Protein AF-A0A821XUS9-F1 (afdb_monomer_lite)

Sequence (57 aa):
LMDNAFKYVHDNKGIDDERAYPYLGKDEAACKFARKSVASTCDGFVDIPEGNETALQ

Secondary structure (DSSP, 8-state):
--HHHHHHHHHTT-EE-TTTS---SS--SS----GGGEEE------PPPTT-TTTT-

pLDDT: mean 76.54, std 5.8, range [52.78, 83.69]

InterPro domains:
  IPR000668 Peptidase C1A, papain C-terminal [PF00112] (1-57)
  IPR038765 Papain-like cysteine peptidase superfamily [SSF54001] (1-54)

Structure (mmCIF, N/CA/C/O backbone):
data_AF-A0A821XUS9-F1
#
_entry.id   AF-A0A821XUS9-F1
#
loop_
_atom_site.group_PDB
_atom_site.id
_atom_site.type_symbol
_atom_site.label_atom_id
_atom_site.label_alt_id
_atom_site.label_comp_id
_atom_site.label_asym_id
_atom_site.label_entity_id
_atom_site.label_seq_id
_atom_site.pdbx_PDB_ins_code
_atom_site.Cartn_x
_atom_site.Cartn_y
_atom_site.Cartn_z
_atom_site.occupancy
_atom_site.B_iso_or_equiv
_atom_site.auth_seq_id
_atom_site.auth_comp_id
_atom_site.auth_asym_id
_atom_site.auth_atom_id
_atom_site.pdbx_PDB_model_num
ATOM 1 N N . LEU A 1 1 ? -6.321 9.200 8.842 1.00 63.91 1 LEU A N 1
ATOM 2 C CA . LEU A 1 1 ? -5.143 9.803 8.131 1.00 63.91 1 LEU A CA 1
ATOM 3 C C . LEU A 1 1 ? -3.985 8.807 7.909 1.00 63.91 1 LEU A C 1
ATOM 5 O O . LEU A 1 1 ? -2.917 9.217 7.483 1.00 63.91 1 LEU A O 1
ATOM 9 N N . MET A 1 2 ? -4.171 7.500 8.079 1.00 70.81 2 MET A N 1
ATOM 10 C CA . MET A 1 2 ? -3.252 6.475 7.522 1.00 70.81 2 MET A CA 1
ATOM 11 C C . MET A 1 2 ? -3.965 5.598 6.479 1.00 70.81 2 MET A C 1
ATOM 13 O O . MET A 1 2 ? -3.369 4.877 5.689 1.00 70.81 2 MET A O 1
ATOM 17 N N . ASP A 1 3 ? -5.271 5.781 6.411 1.00 76.25 3 ASP A N 1
ATOM 18 C CA . ASP A 1 3 ? -6.284 5.154 5.584 1.00 76.25 3 ASP A CA 1
ATOM 19 C C . ASP A 1 3 ? -6.003 5.386 4.095 1.00 76.25 3 ASP A C 1
ATOM 21 O O . ASP A 1 3 ? -6.277 4.517 3.279 1.00 76.25 3 ASP A O 1
ATOM 25 N N . ASN A 1 4 ? -5.371 6.503 3.719 1.00 79.50 4 ASN A N 1
ATOM 26 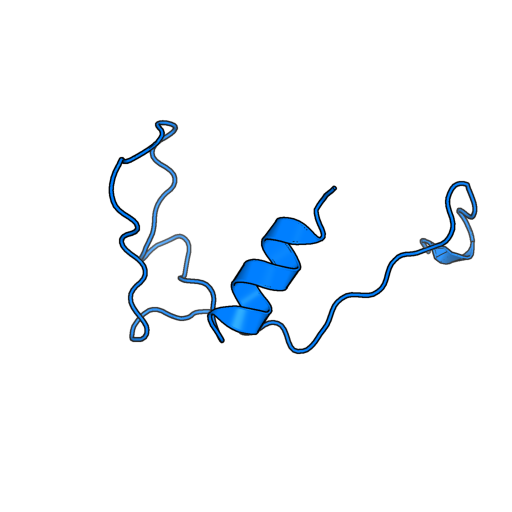C CA . ASN A 1 4 ? -4.936 6.723 2.335 1.00 79.50 4 ASN A CA 1
ATOM 27 C C . ASN A 1 4 ? -3.803 5.771 1.920 1.00 79.50 4 ASN A C 1
ATOM 29 O O . ASN A 1 4 ? -3.790 5.307 0.782 1.00 79.50 4 ASN A O 1
ATOM 33 N N . ALA A 1 5 ? -2.880 5.452 2.833 1.00 79.69 5 ALA A N 1
ATOM 34 C CA . ALA A 1 5 ? -1.822 4.486 2.560 1.00 79.69 5 ALA A CA 1
ATOM 35 C C . ALA A 1 5 ? -2.401 3.067 2.465 1.00 79.69 5 ALA A C 1
ATOM 37 O O . ALA A 1 5 ? -2.086 2.341 1.525 1.00 79.69 5 ALA A O 1
ATOM 38 N N . PHE A 1 6 ? -3.316 2.695 3.367 1.00 78.31 6 PHE A N 1
ATOM 39 C CA . PHE A 1 6 ? -3.996 1.397 3.303 1.00 78.31 6 PHE A CA 1
ATOM 40 C C . PHE A 1 6 ? -4.860 1.243 2.046 1.00 78.31 6 PHE A C 1
ATOM 42 O O . PHE A 1 6 ? -4.798 0.199 1.397 1.00 78.31 6 PHE A O 1
ATOM 49 N N . LYS A 1 7 ? -5.587 2.295 1.642 1.00 81.94 7 LYS A N 1
ATOM 50 C CA . LYS A 1 7 ? -6.305 2.340 0.357 1.00 81.94 7 LYS A CA 1
ATOM 51 C C . LYS A 1 7 ? -5.360 2.126 -0.815 1.00 81.94 7 LYS A C 1
ATOM 53 O O . LYS A 1 7 ? -5.633 1.271 -1.644 1.00 81.94 7 LYS A O 1
ATOM 58 N N . TYR A 1 8 ? -4.221 2.822 -0.847 1.00 83.12 8 TYR A N 1
ATOM 59 C CA . TYR A 1 8 ? -3.230 2.625 -1.903 1.00 83.12 8 TYR A CA 1
ATOM 60 C C . TYR A 1 8 ? -2.754 1.171 -1.973 1.00 83.12 8 TYR A C 1
ATOM 62 O O . TYR A 1 8 ? -2.749 0.597 -3.054 1.00 83.12 8 TYR A O 1
ATOM 70 N N . VAL A 1 9 ? -2.403 0.542 -0.846 1.00 81.06 9 VAL A N 1
ATOM 71 C CA . VAL A 1 9 ? -1.942 -0.860 -0.844 1.00 81.06 9 VAL A CA 1
ATOM 72 C C . VAL A 1 9 ? -3.049 -1.822 -1.289 1.00 81.06 9 VAL A C 1
ATOM 74 O O . VAL A 1 9 ? -2.762 -2.795 -1.994 1.00 81.06 9 VAL A O 1
ATOM 77 N N . HIS A 1 10 ? -4.299 -1.545 -0.911 1.00 79.94 10 HIS A N 1
ATOM 78 C CA . HIS A 1 10 ? -5.469 -2.314 -1.330 1.00 79.94 10 HIS A CA 1
ATOM 79 C C . HIS A 1 10 ? -5.730 -2.183 -2.841 1.00 79.94 10 HIS A C 1
ATOM 81 O O . HIS A 1 10 ? -5.770 -3.188 -3.553 1.00 79.94 10 HIS A O 1
ATOM 87 N N . ASP A 1 11 ? -5.812 -0.953 -3.353 1.00 81.75 11 ASP A N 1
ATOM 88 C CA . ASP A 1 11 ? -6.062 -0.655 -4.769 1.00 81.75 11 ASP A CA 1
ATOM 89 C C . ASP A 1 11 ? -4.910 -1.132 -5.667 1.00 81.75 11 ASP A C 1
ATOM 91 O O . ASP A 1 11 ? -5.124 -1.699 -6.743 1.00 81.75 11 ASP A O 1
ATOM 95 N N . ASN A 1 12 ? -3.671 -0.958 -5.204 1.00 80.81 12 ASN A N 1
ATOM 96 C CA . ASN A 1 12 ? -2.459 -1.396 -5.892 1.00 80.81 12 ASN A CA 1
ATOM 97 C C . ASN A 1 12 ? -2.241 -2.921 -5.799 1.00 80.81 12 ASN A C 1
ATOM 99 O O . ASN A 1 12 ? -1.384 -3.469 -6.498 1.00 80.81 12 ASN A O 1
ATOM 103 N N . LYS A 1 13 ? -3.047 -3.617 -4.978 1.00 80.56 13 LYS A N 1
ATOM 104 C CA . LYS A 1 13 ? -2.993 -5.064 -4.715 1.00 80.56 13 LYS A CA 1
ATOM 105 C C . LYS A 1 13 ? -1.601 -5.547 -4.314 1.00 80.56 13 LYS A C 1
ATOM 107 O O . LYS A 1 13 ? -1.162 -6.615 -4.742 1.00 80.56 13 LYS A O 1
ATOM 112 N N . GLY A 1 14 ? -0.898 -4.747 -3.521 1.00 80.81 14 GLY A N 1
ATOM 113 C CA . GLY A 1 14 ? 0.457 -5.071 -3.103 1.00 80.81 14 GLY A CA 1
ATOM 114 C C . GLY A 1 14 ? 1.278 -3.869 -2.659 1.00 80.81 14 GLY A C 1
ATOM 115 O O . GLY A 1 14 ? 1.115 -2.757 -3.168 1.00 80.81 14 GLY A O 1
ATOM 116 N N . ILE A 1 15 ? 2.190 -4.128 -1.728 1.00 83.69 15 ILE A N 1
ATOM 117 C CA . ILE A 1 15 ? 3.272 -3.230 -1.324 1.00 83.69 15 ILE A CA 1
ATOM 118 C C . ILE A 1 15 ? 4.615 -3.934 -1.521 1.00 83.69 15 ILE 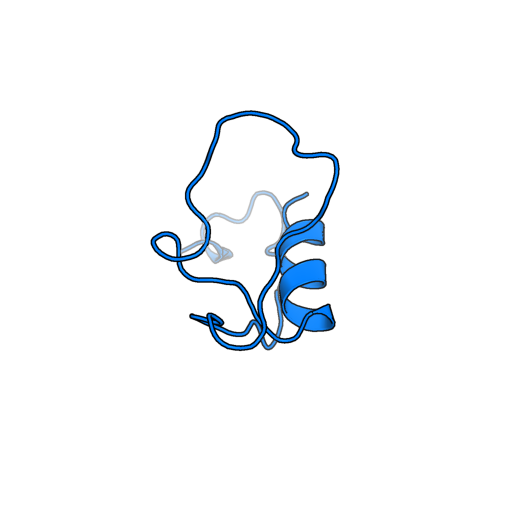A C 1
ATOM 120 O O . ILE A 1 15 ? 4.714 -5.140 -1.289 1.00 83.69 15 ILE A O 1
ATOM 124 N N . ASP A 1 16 ? 5.627 -3.194 -1.968 1.00 82.62 16 ASP A N 1
ATOM 125 C CA . ASP A 1 16 ? 6.967 -3.737 -2.198 1.00 82.62 16 ASP A CA 1
ATOM 126 C C . ASP A 1 16 ? 7.731 -3.945 -0.881 1.00 82.62 16 ASP A C 1
ATOM 128 O O . ASP A 1 16 ? 7.494 -3.251 0.108 1.00 82.62 16 ASP A O 1
ATOM 132 N N . ASP A 1 17 ? 8.655 -4.909 -0.875 1.00 80.44 17 ASP A N 1
ATOM 133 C CA . ASP A 1 17 ? 9.571 -5.141 0.249 1.00 80.44 17 ASP A CA 1
ATOM 134 C C . ASP A 1 17 ? 10.531 -3.957 0.452 1.00 80.44 17 ASP A C 1
ATOM 136 O O . ASP A 1 17 ? 11.022 -3.382 -0.521 1.00 80.44 17 ASP A O 1
ATOM 140 N N . GLU A 1 18 ? 10.894 -3.648 1.699 1.00 79.31 18 GLU A N 1
ATOM 141 C CA . GLU A 1 18 ? 11.842 -2.566 2.019 1.00 79.31 18 GLU A CA 1
ATOM 142 C C . GLU A 1 18 ? 13.216 -2.771 1.354 1.00 79.31 18 GLU A C 1
ATOM 144 O O . GLU A 1 18 ? 13.893 -1.809 0.989 1.00 79.31 18 GLU A O 1
ATOM 149 N N . ARG A 1 19 ? 13.630 -4.022 1.114 1.00 75.88 19 ARG A N 1
ATOM 150 C CA . ARG A 1 19 ? 14.880 -4.321 0.395 1.00 75.88 19 ARG A CA 1
ATOM 151 C C . ARG A 1 19 ? 14.777 -4.026 -1.098 1.00 75.88 19 ARG A C 1
ATOM 153 O O . ARG A 1 19 ? 15.787 -3.707 -1.722 1.00 75.88 19 ARG A O 1
ATOM 160 N N . ALA A 1 20 ? 13.585 -4.176 -1.673 1.00 76.81 20 ALA A N 1
ATOM 161 C CA . ALA A 1 20 ? 13.322 -3.899 -3.082 1.00 76.8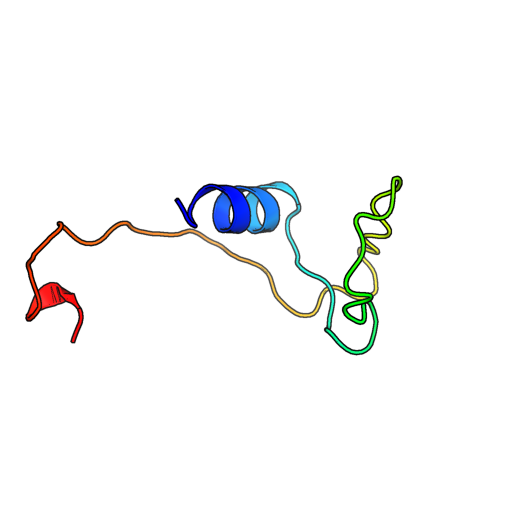1 20 ALA A CA 1
ATOM 162 C C . ALA A 1 20 ? 13.017 -2.413 -3.330 1.00 76.81 20 ALA A C 1
ATOM 164 O O . ALA A 1 20 ? 13.355 -1.894 -4.394 1.00 76.81 20 ALA A O 1
ATOM 165 N N . TYR A 1 21 ? 12.431 -1.735 -2.341 1.00 78.12 21 TYR A N 1
ATOM 166 C CA . TYR A 1 21 ? 12.106 -0.313 -2.358 1.00 78.12 21 TYR A CA 1
ATOM 167 C C . TYR A 1 21 ? 12.626 0.363 -1.074 1.00 78.12 21 TYR A C 1
ATOM 169 O O . TYR A 1 21 ? 11.852 0.630 -0.151 1.00 78.12 21 TYR A O 1
ATOM 177 N N . PRO A 1 22 ? 13.938 0.659 -0.992 1.00 81.12 22 PRO A N 1
ATOM 178 C CA . PRO A 1 22 ? 14.522 1.288 0.187 1.00 81.12 22 PRO A CA 1
ATOM 179 C C . PRO A 1 22 ? 14.067 2.742 0.331 1.00 81.12 22 PRO A C 1
ATOM 181 O O . PRO A 1 22 ? 13.906 3.468 -0.654 1.00 81.12 22 PRO A O 1
ATOM 184 N N . TYR A 1 23 ? 13.908 3.193 1.573 1.00 82.12 23 TYR A N 1
ATOM 185 C CA . TYR A 1 23 ? 13.536 4.573 1.867 1.00 82.12 23 TYR A CA 1
ATOM 186 C C . TYR A 1 23 ? 14.700 5.538 1.596 1.00 82.12 23 TYR A C 1
ATOM 188 O O . TYR A 1 23 ? 15.765 5.445 2.205 1.00 82.12 23 TYR A O 1
ATOM 196 N N . LEU A 1 24 ? 14.489 6.496 0.690 1.00 80.38 24 LEU A N 1
ATOM 197 C CA . LEU A 1 24 ? 15.519 7.450 0.250 1.00 80.38 24 LEU A CA 1
ATOM 198 C C . LEU A 1 24 ? 15.426 8.827 0.932 1.00 80.38 24 LEU A C 1
ATOM 200 O O . LEU A 1 24 ? 16.284 9.681 0.701 1.00 80.38 24 LEU A O 1
ATOM 204 N N . GLY A 1 25 ? 14.393 9.068 1.750 1.00 77.94 25 GLY A N 1
ATOM 205 C CA . GLY A 1 25 ? 14.197 10.343 2.456 1.00 77.94 25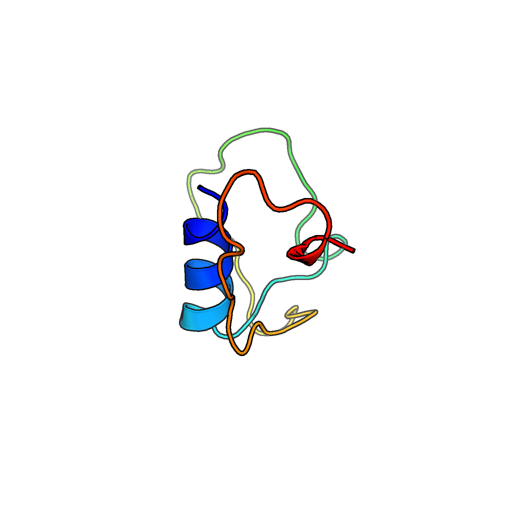 GLY A CA 1
ATOM 206 C C . GLY A 1 25 ? 13.944 11.548 1.544 1.00 77.94 25 GLY A C 1
ATOM 207 O O . GLY A 1 25 ? 14.201 12.683 1.942 1.00 77.94 25 GLY A O 1
ATOM 208 N N . LYS A 1 26 ? 13.499 11.310 0.307 1.00 79.25 26 LYS A N 1
ATOM 209 C CA . LYS A 1 26 ? 13.168 12.332 -0.692 1.00 79.25 26 LYS A CA 1
ATOM 210 C C . LYS A 1 26 ? 11.957 11.871 -1.488 1.00 79.25 26 LYS A C 1
ATOM 212 O O . LYS A 1 26 ? 11.868 10.689 -1.815 1.00 79.25 26 LYS A O 1
ATOM 217 N N . ASP A 1 27 ? 11.083 12.806 -1.843 1.00 71.06 27 ASP A N 1
ATOM 218 C CA . ASP A 1 27 ? 10.024 12.557 -2.815 1.00 71.06 27 ASP A CA 1
ATOM 219 C C . ASP A 1 27 ? 10.647 12.296 -4.188 1.00 71.06 27 ASP A C 1
ATOM 221 O O . ASP A 1 27 ? 11.163 13.199 -4.854 1.00 71.06 27 ASP A O 1
ATOM 225 N N . GLU A 1 28 ? 10.639 11.035 -4.611 1.00 68.56 28 GLU A N 1
ATOM 226 C CA . GLU A 1 28 ? 10.950 10.698 -5.993 1.00 68.56 28 GLU A CA 1
ATOM 227 C C . GLU A 1 28 ? 9.735 11.008 -6.873 1.00 68.56 28 GLU A C 1
ATOM 229 O O . GLU A 1 28 ? 8.617 10.589 -6.588 1.00 68.56 28 GLU A O 1
ATOM 234 N N . ALA A 1 29 ? 9.957 11.717 -7.982 1.00 65.19 29 ALA A N 1
ATOM 235 C CA . ALA A 1 29 ? 8.887 12.129 -8.893 1.00 65.19 29 ALA A CA 1
ATOM 236 C C . ALA A 1 29 ? 8.175 10.955 -9.599 1.00 65.19 29 ALA A C 1
ATOM 238 O O . ALA A 1 29 ? 7.118 11.148 -10.195 1.00 65.19 29 ALA A O 1
ATOM 239 N N . ALA A 1 30 ? 8.753 9.749 -9.563 1.00 76.00 30 ALA A N 1
ATOM 240 C CA . ALA A 1 30 ? 8.219 8.563 -10.219 1.00 76.00 30 ALA A CA 1
ATOM 241 C C . ALA A 1 30 ? 8.049 7.413 -9.220 1.00 76.00 30 ALA A C 1
ATOM 243 O O . ALA A 1 30 ? 9.002 7.003 -8.558 1.00 76.00 30 ALA A O 1
ATOM 244 N N . CYS A 1 31 ? 6.837 6.859 -9.164 1.00 79.44 31 CYS A N 1
ATOM 245 C CA . CYS A 1 31 ? 6.544 5.635 -8.429 1.00 79.44 31 CYS A CA 1
ATOM 246 C C . CYS A 1 31 ? 7.291 4.456 -9.075 1.00 79.44 31 CYS A C 1
ATOM 248 O O . CYS A 1 31 ? 7.071 4.149 -10.248 1.00 79.44 31 CYS A O 1
ATOM 250 N N . LYS A 1 32 ? 8.166 3.787 -8.315 1.00 78.50 32 LYS A N 1
ATOM 251 C CA . LYS A 1 32 ? 8.939 2.619 -8.780 1.00 78.50 32 LYS A CA 1
ATOM 252 C C . LYS A 1 32 ? 8.303 1.278 -8.400 1.00 78.50 32 LYS A C 1
ATOM 254 O O . LYS A 1 32 ? 9.005 0.275 -8.338 1.00 78.50 32 LYS A O 1
ATOM 259 N N . PHE A 1 33 ? 6.994 1.263 -8.136 1.00 77.38 33 PHE A N 1
ATOM 260 C CA . PHE A 1 33 ? 6.293 0.056 -7.705 1.00 77.38 33 PHE A CA 1
ATOM 261 C C . PHE A 1 33 ? 6.470 -1.086 -8.711 1.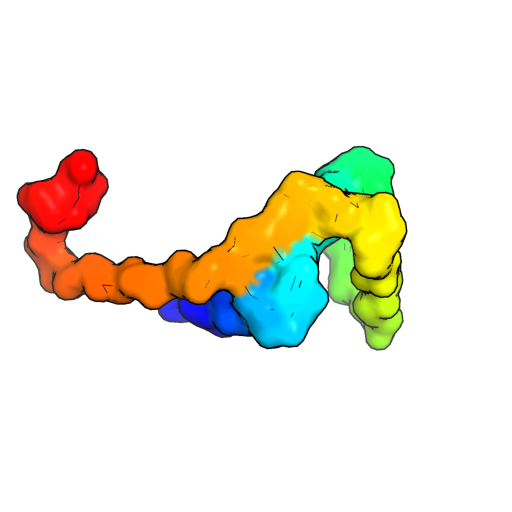00 77.38 33 PHE A C 1
ATOM 263 O O . PHE A 1 33 ? 6.152 -0.954 -9.899 1.00 77.38 33 PHE A O 1
ATOM 270 N N . ALA A 1 34 ? 6.945 -2.227 -8.222 1.00 77.62 34 ALA A N 1
ATOM 271 C CA . ALA A 1 34 ? 7.201 -3.401 -9.029 1.00 77.62 34 ALA A CA 1
ATOM 272 C C . ALA A 1 34 ? 6.375 -4.577 -8.512 1.00 77.62 34 ALA A C 1
ATOM 274 O O . ALA A 1 34 ? 6.754 -5.242 -7.561 1.00 77.62 34 ALA A O 1
ATOM 275 N N . ARG A 1 35 ? 5.320 -4.963 -9.246 1.00 75.62 35 ARG A N 1
ATOM 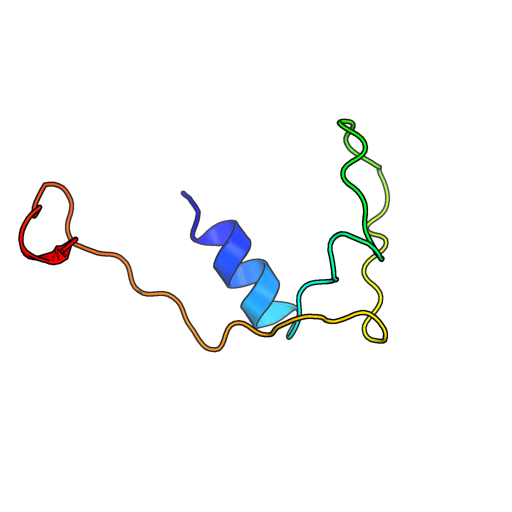276 C CA . ARG A 1 35 ? 4.467 -6.126 -8.904 1.00 75.62 35 ARG A CA 1
ATOM 277 C C . ARG A 1 35 ? 5.221 -7.436 -8.615 1.00 75.62 35 ARG A C 1
ATOM 279 O O . ARG A 1 35 ? 4.669 -8.327 -7.986 1.00 75.62 35 ARG A O 1
ATOM 286 N N . LYS A 1 36 ? 6.456 -7.580 -9.109 1.00 76.12 36 LYS A N 1
ATOM 287 C CA . LYS A 1 36 ? 7.327 -8.744 -8.859 1.00 76.12 36 LYS A CA 1
ATOM 288 C C . LYS A 1 36 ? 7.972 -8.748 -7.468 1.00 76.12 36 LYS A C 1
ATOM 290 O O . LYS A 1 36 ? 8.424 -9.802 -7.037 1.00 76.12 36 LYS A O 1
ATOM 295 N N . SER A 1 37 ? 8.027 -7.597 -6.810 1.00 79.19 37 SER A N 1
ATOM 296 C CA . SER A 1 37 ? 8.652 -7.375 -5.506 1.00 79.19 37 SER A CA 1
ATOM 297 C C . SER A 1 37 ? 7.625 -7.176 -4.389 1.00 79.19 37 SER A C 1
ATOM 299 O O . SER A 1 37 ? 7.997 -6.739 -3.301 1.00 79.19 37 SER A O 1
ATOM 301 N N . VAL A 1 38 ? 6.352 -7.500 -4.650 1.00 81.31 38 VAL A N 1
ATOM 302 C CA . VAL A 1 38 ? 5.276 -7.395 -3.662 1.00 81.31 38 VAL A CA 1
ATOM 303 C C . VAL A 1 38 ? 5.585 -8.315 -2.487 1.00 81.31 38 VAL A C 1
ATOM 305 O O . VAL A 1 38 ? 5.628 -9.535 -2.641 1.00 81.31 38 VAL A O 1
ATOM 308 N N . ALA A 1 39 ? 5.788 -7.717 -1.318 1.00 79.44 39 ALA A N 1
ATOM 309 C CA . ALA A 1 39 ? 5.994 -8.421 -0.062 1.00 79.44 39 ALA A CA 1
ATOM 310 C C . ALA A 1 39 ? 4.664 -8.861 0.558 1.00 79.44 39 ALA A C 1
ATOM 312 O O . ALA A 1 39 ? 4.562 -9.976 1.063 1.00 79.44 39 ALA A O 1
ATOM 313 N N . SER A 1 40 ? 3.648 -7.992 0.498 1.00 77.00 40 SER A N 1
ATOM 314 C CA . SER A 1 40 ? 2.360 -8.195 1.172 1.00 77.00 40 SER A CA 1
ATOM 315 C C . SER A 1 40 ? 1.213 -7.484 0.456 1.00 77.00 40 SER A C 1
ATOM 317 O O . SER A 1 40 ? 1.417 -6.503 -0.257 1.00 77.00 40 SER A O 1
ATOM 319 N N . THR A 1 41 ? -0.014 -7.947 0.688 1.00 82.00 41 THR A N 1
ATOM 320 C CA . THR A 1 41 ? -1.260 -7.338 0.195 1.00 82.00 41 THR A CA 1
ATOM 321 C C . THR A 1 41 ? -2.155 -6.940 1.365 1.00 82.00 41 THR A C 1
ATOM 323 O O . THR A 1 41 ? -2.161 -7.615 2.391 1.00 82.00 41 THR A O 1
ATOM 326 N N . CYS A 1 42 ? -2.929 -5.863 1.219 1.00 76.88 42 CYS A N 1
ATOM 327 C CA . CYS A 1 42 ? -3.892 -5.431 2.231 1.00 76.88 42 CYS A CA 1
ATOM 328 C C . CYS A 1 42 ? -5.313 -5.745 1.749 1.00 76.88 42 CYS A C 1
ATOM 330 O O . CYS A 1 42 ? -5.750 -5.203 0.735 1.00 76.88 42 CYS A O 1
ATOM 332 N N . ASP A 1 43 ? -6.020 -6.633 2.449 1.00 77.50 43 ASP A N 1
ATOM 333 C CA . ASP A 1 43 ? -7.383 -7.049 2.076 1.00 77.50 43 ASP A CA 1
ATOM 334 C C . ASP A 1 43 ? -8.447 -6.040 2.549 1.00 77.50 43 ASP A C 1
ATOM 336 O O . ASP A 1 43 ? -9.497 -5.893 1.934 1.00 77.50 43 ASP A O 1
ATOM 340 N N . GLY A 1 44 ? -8.139 -5.269 3.596 1.00 76.81 44 GLY A N 1
ATOM 341 C CA . GLY A 1 44 ? -8.986 -4.200 4.112 1.00 76.81 44 GLY A CA 1
ATOM 342 C C . GLY A 1 44 ? -8.378 -3.536 5.347 1.00 76.81 44 GLY A C 1
ATOM 343 O O . GLY A 1 44 ? -7.464 -4.075 5.971 1.00 76.81 44 GLY A O 1
ATOM 344 N N . PHE A 1 45 ? -8.892 -2.360 5.696 1.00 78.31 45 PHE A N 1
ATOM 345 C CA . PHE A 1 45 ? -8.552 -1.634 6.920 1.00 78.31 45 PHE A CA 1
ATOM 346 C C . PHE A 1 45 ? -9.846 -1.237 7.637 1.00 78.31 45 PHE A C 1
ATOM 348 O O . PHE A 1 45 ? -10.885 -1.052 7.000 1.00 78.31 45 PHE A O 1
ATOM 355 N N . VAL A 1 46 ? -9.788 -1.136 8.962 1.00 79.69 46 VAL A N 1
ATOM 356 C CA . VAL A 1 46 ? -10.911 -0.721 9.808 1.00 79.69 46 VAL A CA 1
ATOM 357 C C . VAL A 1 46 ? -10.458 0.418 10.709 1.00 79.69 46 VAL A C 1
ATOM 359 O O . VAL A 1 46 ? -9.348 0.381 11.236 1.00 79.69 46 VAL A O 1
ATOM 362 N N . ASP A 1 47 ? -11.318 1.416 10.882 1.00 77.19 47 ASP A N 1
ATOM 363 C CA . ASP A 1 47 ? -11.072 2.522 11.802 1.00 77.19 47 ASP A CA 1
ATOM 364 C C . ASP A 1 47 ? -11.664 2.196 13.177 1.00 77.19 47 ASP A C 1
ATOM 366 O O . ASP A 1 47 ? -12.822 1.786 13.297 1.00 77.19 47 ASP A O 1
ATOM 370 N N . ILE A 1 48 ? -10.860 2.380 14.225 1.00 78.44 48 ILE A N 1
ATOM 371 C CA . ILE A 1 48 ? -11.288 2.222 15.619 1.00 78.44 48 ILE A CA 1
ATOM 372 C C . ILE A 1 48 ? -11.852 3.569 16.100 1.00 78.44 48 ILE A C 1
ATOM 374 O O . ILE A 1 48 ? -11.274 4.611 15.782 1.00 78.44 48 ILE A O 1
ATOM 378 N N . PRO A 1 49 ? -12.964 3.589 16.860 1.00 77.56 49 PRO A N 1
ATOM 379 C CA . PRO A 1 49 ? -13.517 4.826 17.400 1.00 77.56 49 PRO A CA 1
ATOM 380 C C . PRO A 1 49 ? -12.504 5.581 18.272 1.00 77.56 49 PRO A C 1
ATOM 382 O O . PRO A 1 49 ? -11.851 5.008 19.147 1.00 77.56 49 PRO A O 1
ATOM 385 N N . GLU A 1 50 ? -12.406 6.888 18.032 1.00 73.25 50 GLU A N 1
ATOM 386 C CA . GLU A 1 50 ? -11.457 7.779 18.699 1.00 73.25 50 GLU A CA 1
ATOM 387 C C . GLU A 1 50 ? -11.712 7.821 20.219 1.00 73.25 50 GLU A C 1
ATOM 389 O O . GLU A 1 50 ? -12.849 7.973 20.668 1.00 73.25 50 GLU A O 1
ATOM 394 N N . GLY A 1 51 ? -10.655 7.656 21.022 1.00 71.62 51 GLY A N 1
ATOM 395 C CA . GLY A 1 51 ? -10.732 7.694 22.489 1.00 71.62 51 GLY A CA 1
ATOM 396 C C . GLY A 1 51 ? -11.159 6.391 23.180 1.00 71.62 51 GLY A C 1
ATOM 397 O O . GLY A 1 51 ? -11.367 6.399 24.391 1.00 71.62 51 GLY A O 1
ATOM 398 N N . ASN A 1 52 ? -11.279 5.270 22.457 1.00 71.25 52 ASN A N 1
ATOM 399 C CA . ASN A 1 52 ? -11.610 3.969 23.046 1.00 71.25 52 ASN A CA 1
ATOM 400 C C . ASN A 1 52 ? -10.370 3.060 23.165 1.00 71.25 52 ASN A C 1
ATOM 402 O O . ASN A 1 52 ? -10.131 2.197 22.322 1.00 71.25 52 ASN A O 1
ATOM 406 N N . GLU A 1 53 ? -9.588 3.238 24.235 1.00 72.50 53 GLU A N 1
ATOM 407 C CA . GLU A 1 53 ? -8.377 2.439 24.513 1.00 72.50 53 GLU A CA 1
ATOM 408 C C . GLU A 1 53 ? -8.669 0.941 24.709 1.00 72.50 53 GLU A C 1
ATOM 410 O O . GLU A 1 53 ? -7.802 0.108 24.468 1.00 72.50 53 GLU A O 1
ATOM 415 N N . THR A 1 54 ? -9.897 0.574 25.091 1.00 70.62 54 THR A N 1
ATOM 416 C CA . THR A 1 54 ? -10.320 -0.833 25.208 1.00 70.62 54 THR A CA 1
ATOM 417 C C . THR A 1 54 ? -10.507 -1.496 23.843 1.00 70.62 54 THR A C 1
ATOM 419 O O . THR A 1 54 ? -10.312 -2.699 23.715 1.00 70.62 54 THR A O 1
ATOM 422 N N . ALA A 1 55 ? -10.866 -0.725 22.813 1.00 62.34 55 ALA A N 1
ATOM 423 C CA . ALA A 1 55 ? -10.957 -1.213 21.439 1.00 62.34 55 ALA A CA 1
ATOM 424 C C . ALA A 1 55 ? -9.596 -1.228 20.711 1.00 62.34 55 ALA A C 1
ATOM 426 O O . ALA A 1 55 ? -9.489 -1.863 19.667 1.00 62.34 55 ALA A O 1
ATOM 427 N N . LEU A 1 56 ? -8.574 -0.550 21.252 1.00 65.38 56 LEU A N 1
ATOM 428 C CA . LEU A 1 56 ? -7.201 -0.494 20.722 1.00 65.38 56 LEU A CA 1
ATOM 429 C C . LEU A 1 56 ? -6.285 -1.609 21.280 1.00 65.38 56 LEU A C 1
ATOM 431 O O . LEU A 1 56 ? -5.095 -1.627 20.972 1.00 65.38 56 LEU A O 1
ATOM 435 N N . GLN A 1 57 ? -6.819 -2.490 22.131 1.00 52.78 57 GLN A N 1
ATOM 436 C CA . GLN A 1 57 ? -6.045 -3.444 22.933 1.00 52.78 57 GLN A CA 1
ATOM 437 C C . GLN A 1 57 ? -5.490 -4.635 22.142 1.00 52.78 57 GLN A C 1
ATOM 439 O O . GLN A 1 57 ? -6.208 -5.159 21.261 1.00 52.78 57 GLN A O 1
#

Radius of gyration: 14.39 Å; chains: 1; bounding box: 29×21×35 Å

Foldseek 3Di:
DCQVVLVCLAVVQFDFDCVVPPDPVDDDPDDPDDPVRGPDGRNDDDDDDPPCVVSVD

Organism: NCBI:txid392032